Protein AF-A0A349JL94-F1 (afdb_monomer)

Mean predicted aligned error: 8.84 Å

Sequence (101 aa):
MADSELEVILKMAQKINPQIESGLKFEIDLEQLRQLPARTLGCEVARFLDEQGFEPIESGDWIHRNHDVCHVLTGISPSVEDEFVLQAFTPAQVFRPDCAI

Solvent-accessible surface area (backbone atoms only — not comparable to full-atom values): 6140 Å² total; per-residue (Å²): 120,71,65,62,58,52,51,52,52,51,55,55,48,26,74,71,35,78,77,64,54,89,81,67,80,79,84,82,61,54,73,66,23,57,72,42,61,85,87,35,70,53,20,46,40,36,49,50,30,64,75,71,72,55,77,83,52,79,56,83,54,69,65,58,44,42,46,68,54,47,30,63,74,71,68,46,53,92,45,80,74,36,39,55,52,52,34,53,50,52,37,75,78,44,82,49,77,89,42,74,117

Foldseek 3Di:
DVVVVVVVVQVVVCVVFVQFPVPDFDDDDLVVLCPDDPPDLSVQLSVLCVVVVHDQDRDDGPCNRCLSSLCSVVVQHPDPVSVLVSLVVVCVVGPDPVSVD

Nearest PDB structures (foldseek):
  6e12-assembly1_B  TM=7.997E-01  e=8.690E-04  Nostoc sp. PCC 7120 = FACHB-418
  6e12-assembly1_A  TM=8.103E-01  e=5.239E-03  Nostoc sp. PCC 7120 = FACHB-418
  3msq-assembly1_A  TM=6.816E-01  e=2.465E-02  Nostoc punctiforme PCC 73102

Structure (mmCIF, N/CA/C/O backbone):
data_AF-A0A349JL94-F1
#
_entry.id   AF-A0A349JL94-F1
#
loop_
_atom_site.group_PDB
_atom_site.id
_atom_site.type_symbol
_atom_site.label_atom_id
_atom_site.label_alt_id
_atom_site.label_comp_id
_atom_site.label_asym_id
_atom_site.label_entity_id
_atom_site.label_seq_id
_atom_site.pdbx_PDB_ins_code
_atom_site.Cartn_x
_atom_site.Cartn_y
_atom_site.Cartn_z
_atom_site.occupancy
_atom_site.B_iso_or_equiv
_atom_site.auth_seq_id
_atom_site.auth_comp_id
_atom_site.auth_asym_id
_atom_site.auth_atom_id
_atom_site.pdbx_PDB_model_num
ATOM 1 N N . MET A 1 1 ? 7.450 24.745 -24.913 1.00 47.47 1 MET A N 1
ATOM 2 C CA . MET A 1 1 ? 8.539 23.886 -25.435 1.00 47.47 1 MET A CA 1
ATOM 3 C C . MET A 1 1 ? 8.769 22.656 -24.562 1.00 47.47 1 MET A C 1
ATOM 5 O O . MET A 1 1 ? 8.917 21.597 -25.142 1.00 47.47 1 MET A O 1
ATOM 9 N N . ALA A 1 2 ? 8.729 22.752 -23.225 1.00 57.09 2 ALA A N 1
ATOM 10 C CA . ALA A 1 2 ? 8.859 21.587 -22.334 1.00 57.09 2 ALA A CA 1
ATOM 11 C C . ALA A 1 2 ? 7.723 20.543 -22.473 1.00 57.09 2 ALA A C 1
ATOM 13 O O . ALA A 1 2 ? 7.977 19.346 -22.387 1.00 57.09 2 ALA A O 1
ATOM 14 N N . ASP A 1 3 ? 6.491 20.982 -22.757 1.00 64.69 3 ASP A N 1
ATOM 15 C CA . ASP A 1 3 ? 5.328 20.079 -22.796 1.00 64.69 3 ASP A CA 1
ATOM 16 C C . ASP A 1 3 ? 5.373 19.041 -23.927 1.00 64.69 3 ASP A C 1
ATOM 18 O O . ASP A 1 3 ? 4.922 17.914 -23.735 1.00 64.69 3 ASP A O 1
ATOM 22 N N . SER A 1 4 ? 5.943 19.371 -25.095 1.00 74.25 4 SER A N 1
ATOM 23 C CA . SER A 1 4 ? 5.931 18.437 -26.232 1.00 74.25 4 SER A CA 1
ATOM 24 C C . SER A 1 4 ? 6.973 17.326 -26.108 1.00 74.25 4 SER A C 1
ATOM 26 O O . SER A 1 4 ? 6.735 16.219 -26.580 1.00 74.25 4 SER A O 1
ATOM 28 N N . GLU A 1 5 ? 8.128 17.595 -25.491 1.00 79.88 5 GLU A N 1
ATOM 29 C CA . GLU A 1 5 ? 9.128 16.552 -25.209 1.00 79.88 5 GLU A CA 1
ATOM 30 C C . GLU A 1 5 ? 8.619 15.582 -24.141 1.00 79.88 5 GLU A C 1
ATOM 32 O O . GLU A 1 5 ? 8.730 14.367 -24.314 1.00 79.88 5 GLU A O 1
ATOM 37 N N . LEU A 1 6 ? 7.983 16.105 -23.087 1.00 73.94 6 LEU A N 1
ATOM 38 C CA . LEU A 1 6 ? 7.355 15.287 -22.052 1.00 73.94 6 LEU A CA 1
ATOM 39 C C . LEU A 1 6 ? 6.251 14.390 -22.632 1.00 73.94 6 LEU A C 1
ATOM 41 O O . LEU A 1 6 ? 6.201 13.201 -22.324 1.00 73.94 6 LEU A O 1
ATOM 45 N N . GLU A 1 7 ? 5.406 14.923 -23.519 1.00 77.50 7 GLU A N 1
ATOM 46 C CA . GLU A 1 7 ? 4.345 14.148 -24.172 1.00 77.50 7 GLU A CA 1
ATOM 47 C C . GLU A 1 7 ? 4.903 12.991 -25.024 1.00 77.50 7 GLU A C 1
ATOM 49 O O . GLU A 1 7 ? 4.359 11.883 -25.010 1.00 77.50 7 GLU A O 1
ATOM 54 N N . VAL A 1 8 ? 6.009 13.212 -25.743 1.00 80.06 8 VAL A N 1
ATOM 55 C CA . VAL A 1 8 ? 6.665 12.166 -26.546 1.00 80.06 8 VAL A CA 1
ATOM 56 C C . VAL A 1 8 ? 7.260 11.077 -25.653 1.00 80.06 8 VAL A C 1
ATOM 58 O O . VAL A 1 8 ? 7.066 9.892 -25.935 1.00 80.06 8 VAL A O 1
ATOM 61 N N . ILE A 1 9 ? 7.933 11.457 -24.563 1.00 75.88 9 ILE A N 1
ATOM 62 C CA . ILE A 1 9 ? 8.512 10.508 -23.601 1.00 75.88 9 ILE A CA 1
ATOM 63 C C . ILE A 1 9 ? 7.410 9.657 -22.962 1.00 75.88 9 ILE A C 1
ATOM 65 O O . ILE A 1 9 ? 7.527 8.432 -22.929 1.00 75.88 9 ILE A O 1
ATOM 69 N N . LEU A 1 10 ? 6.310 10.279 -22.529 1.00 67.19 10 LEU A N 1
ATOM 70 C CA . LEU A 1 10 ? 5.172 9.569 -21.944 1.00 67.19 10 LEU A CA 1
ATOM 71 C C . LEU A 1 10 ? 4.524 8.600 -22.941 1.00 67.19 10 LEU A C 1
ATOM 73 O O . LEU A 1 10 ? 4.246 7.462 -22.574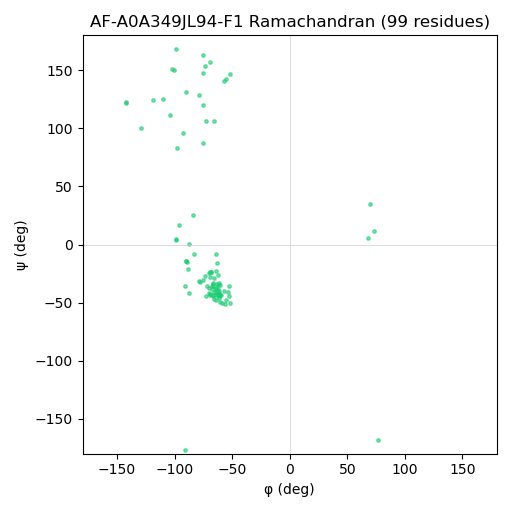 1.00 67.19 10 LEU A O 1
ATOM 77 N N . LYS A 1 11 ? 4.361 8.983 -24.216 1.00 71.00 11 LYS A N 1
ATOM 78 C CA . LYS A 1 11 ? 3.843 8.079 -25.261 1.00 71.00 11 LYS A CA 1
ATOM 79 C C . LYS A 1 11 ? 4.767 6.891 -25.534 1.00 71.00 11 LYS A C 1
ATOM 81 O O . LYS A 1 11 ? 4.285 5.783 -25.769 1.00 71.00 11 LYS A O 1
ATOM 86 N N . MET A 1 12 ? 6.086 7.094 -25.515 1.00 72.50 12 MET A N 1
ATOM 87 C CA . MET A 1 12 ? 7.046 5.992 -25.640 1.00 72.50 12 MET A CA 1
ATOM 88 C C . MET A 1 12 ? 6.985 5.062 -24.425 1.00 72.50 12 MET A C 1
ATOM 90 O O . MET A 1 12 ? 6.935 3.845 -24.599 1.00 72.50 12 MET A O 1
ATOM 94 N N . ALA A 1 13 ? 6.913 5.624 -23.217 1.00 64.56 13 ALA A N 1
ATOM 95 C CA . ALA A 1 13 ? 6.772 4.864 -21.981 1.00 64.56 13 ALA A CA 1
ATOM 96 C C . ALA A 1 13 ? 5.462 4.059 -21.955 1.00 64.56 13 ALA A C 1
ATOM 98 O O . ALA A 1 13 ? 5.496 2.870 -21.661 1.00 64.56 13 ALA A O 1
ATOM 99 N N . GLN A 1 14 ? 4.336 4.648 -22.369 1.00 66.19 14 GLN A N 1
ATOM 100 C CA . GLN A 1 14 ? 3.039 3.971 -22.505 1.00 66.19 14 GLN A CA 1
ATOM 101 C C . GLN A 1 14 ? 3.061 2.820 -23.512 1.00 66.19 14 GLN A C 1
ATOM 103 O O . GLN A 1 14 ? 2.382 1.814 -23.337 1.00 66.19 14 GLN A O 1
ATOM 108 N N . LYS A 1 15 ? 3.854 2.931 -24.580 1.00 66.94 15 LYS A N 1
ATOM 109 C CA . LYS A 1 15 ? 4.004 1.838 -25.547 1.00 66.94 15 LYS A CA 1
ATOM 110 C C . LYS A 1 15 ? 4.754 0.636 -24.961 1.00 66.94 15 LYS A C 1
ATOM 112 O O . LYS A 1 15 ? 4.542 -0.483 -25.420 1.00 66.94 15 LYS A O 1
ATOM 117 N N . ILE A 1 16 ? 5.626 0.873 -23.980 1.00 63.03 16 ILE A N 1
ATOM 118 C CA . ILE A 1 16 ? 6.409 -0.154 -23.279 1.00 63.03 16 ILE A CA 1
ATOM 119 C C . ILE A 1 16 ? 5.617 -0.714 -22.090 1.00 63.03 16 ILE A C 1
ATOM 121 O O . ILE A 1 16 ? 5.589 -1.925 -21.899 1.00 63.03 16 ILE A O 1
ATOM 125 N N . ASN A 1 17 ? 4.934 0.151 -21.336 1.00 60.56 17 ASN A N 1
ATOM 126 C CA . ASN A 1 17 ? 3.995 -0.223 -20.291 1.00 60.56 17 ASN A CA 1
ATOM 127 C C . ASN A 1 17 ? 2.655 0.520 -20.487 1.00 60.56 17 ASN A C 1
ATOM 129 O O . ASN A 1 17 ? 2.537 1.679 -20.073 1.00 60.56 17 ASN A O 1
ATOM 133 N N . PRO A 1 18 ? 1.628 -0.135 -21.062 1.00 62.56 18 PRO A N 1
ATOM 134 C CA . PRO A 1 18 ? 0.331 0.490 -21.336 1.00 62.56 18 PRO A CA 1
ATOM 135 C C . PRO A 1 18 ? -0.428 0.928 -20.078 1.00 62.56 18 PRO A C 1
ATOM 137 O O . PRO A 1 18 ? -1.434 1.616 -20.196 1.00 62.56 18 PRO A O 1
ATOM 140 N N . GLN A 1 19 ? 0.054 0.569 -18.886 1.00 61.28 19 GLN A N 1
ATOM 141 C CA . GLN A 1 19 ? -0.539 0.936 -17.599 1.00 61.28 19 GLN A CA 1
ATOM 142 C C . GLN A 1 19 ? -0.033 2.282 -17.052 1.00 61.28 19 GLN A C 1
ATOM 144 O O . GLN A 1 19 ? -0.439 2.701 -15.969 1.00 61.28 19 GLN A O 1
ATOM 149 N N . ILE A 1 20 ? 0.861 2.975 -17.769 1.00 62.31 20 ILE A N 1
ATOM 150 C CA . ILE A 1 20 ? 1.307 4.323 -17.390 1.00 62.31 20 ILE A CA 1
ATOM 151 C C . ILE A 1 20 ? 0.198 5.330 -17.723 1.00 62.31 20 ILE A C 1
ATOM 153 O O . ILE A 1 20 ? 0.163 5.946 -18.790 1.00 62.31 20 ILE A O 1
ATOM 157 N N . GLU A 1 21 ? -0.713 5.524 -16.776 1.00 64.88 21 GLU A N 1
ATOM 158 C CA . GLU A 1 21 ? -1.727 6.577 -16.814 1.00 64.88 21 GLU A CA 1
ATOM 159 C C . GLU A 1 21 ? -1.272 7.781 -15.982 1.00 64.88 21 GLU A C 1
ATOM 161 O O . GLU A 1 21 ? -1.647 7.954 -14.825 1.00 64.88 21 GLU A O 1
ATOM 166 N N . SER A 1 22 ? -0.448 8.649 -16.578 1.00 59.28 22 SER A N 1
ATOM 167 C CA . SER A 1 22 ? 0.136 9.814 -15.888 1.00 59.28 22 SER A CA 1
ATOM 168 C C . SER A 1 22 ? -0.892 10.846 -15.400 1.00 59.28 22 SER A C 1
ATOM 170 O O . SER A 1 22 ? -0.552 11.716 -14.603 1.00 59.28 22 SER A O 1
ATOM 172 N N . GLY A 1 23 ? -2.129 10.784 -15.903 1.00 63.53 23 GLY A N 1
ATOM 173 C CA . GLY A 1 23 ? -3.226 11.672 -15.515 1.00 63.53 23 GLY A CA 1
ATOM 174 C C . GLY A 1 23 ? -4.066 11.167 -14.341 1.00 63.53 23 GLY A C 1
ATOM 175 O O . GLY A 1 23 ? -4.821 11.955 -13.771 1.00 63.53 23 GLY A O 1
ATOM 176 N N . LEU A 1 24 ? -3.948 9.888 -13.963 1.00 65.81 24 LEU A N 1
ATOM 177 C CA . LEU A 1 24 ? -4.666 9.361 -12.808 1.00 65.81 24 LEU A CA 1
ATOM 178 C C . LEU A 1 24 ? -3.993 9.851 -11.530 1.00 65.81 24 LEU A C 1
ATOM 180 O O . LEU A 1 24 ? -2.814 9.592 -11.275 1.00 65.81 24 LEU A O 1
ATOM 184 N N . LYS A 1 25 ? -4.760 10.570 -10.716 1.00 66.44 25 LYS A N 1
ATOM 185 C CA . LYS A 1 25 ? -4.394 10.874 -9.338 1.00 66.44 25 LYS A CA 1
ATOM 186 C C . LYS A 1 25 ? -4.931 9.770 -8.445 1.00 66.44 25 LYS A C 1
ATOM 188 O O . LYS A 1 25 ? -6.094 9.393 -8.559 1.00 66.44 25 LYS A O 1
ATOM 193 N N . PHE A 1 26 ? -4.067 9.255 -7.586 1.00 70.12 26 PHE A N 1
ATOM 194 C CA . PHE A 1 26 ? -4.470 8.380 -6.501 1.00 70.12 26 PHE A CA 1
ATOM 195 C C . PHE A 1 26 ? -4.422 9.221 -5.233 1.00 70.12 26 PHE A C 1
ATOM 197 O O . PHE A 1 26 ? -3.351 9.678 -4.848 1.00 70.12 26 PHE A O 1
ATOM 204 N N . GLU A 1 27 ? -5.589 9.493 -4.664 1.00 75.12 27 GLU A N 1
ATOM 205 C CA . GLU A 1 27 ? -5.740 10.251 -3.425 1.00 75.12 27 GLU A CA 1
ATOM 206 C C . GLU A 1 27 ? -6.414 9.322 -2.414 1.00 75.12 27 GLU A C 1
ATOM 208 O O . GLU A 1 27 ? -7.473 8.755 -2.697 1.00 75.12 27 GLU A O 1
ATOM 213 N N . ILE A 1 28 ? -5.781 9.137 -1.255 1.00 80.81 28 ILE A N 1
ATOM 214 C CA . ILE A 1 28 ? -6.330 8.369 -0.139 1.00 80.81 28 ILE A CA 1
ATOM 215 C C . ILE A 1 28 ? -6.667 9.341 0.991 1.00 80.81 28 ILE A C 1
ATOM 217 O O . ILE A 1 28 ? -5.798 10.057 1.477 1.00 80.81 28 ILE A O 1
ATOM 221 N N . ASP A 1 29 ? -7.915 9.310 1.458 1.00 89.75 29 ASP A N 1
ATOM 222 C CA . ASP A 1 29 ? -8.305 9.926 2.727 1.00 89.75 29 ASP A CA 1
ATOM 223 C C . ASP A 1 29 ? -8.224 8.876 3.842 1.00 89.75 29 ASP A C 1
ATOM 225 O O . ASP A 1 29 ? -9.144 8.072 4.032 1.00 89.75 29 ASP A O 1
ATOM 229 N N . LEU A 1 30 ? -7.100 8.861 4.564 1.00 90.50 30 LEU A N 1
ATOM 230 C CA . LEU A 1 30 ? -6.864 7.885 5.629 1.00 90.50 30 LEU A CA 1
ATOM 231 C C . LEU A 1 30 ? -7.882 7.995 6.764 1.00 90.50 30 LEU A C 1
ATOM 233 O O . LEU A 1 30 ? -8.284 6.967 7.307 1.00 90.50 30 LEU A O 1
ATOM 237 N N . GLU A 1 31 ? -8.351 9.200 7.094 1.00 93.94 31 GLU A N 1
ATOM 238 C CA . GLU A 1 31 ? -9.343 9.370 8.156 1.00 93.94 31 GLU A CA 1
ATOM 239 C C . GLU A 1 31 ? -10.657 8.690 7.788 1.00 93.94 31 GLU A C 1
ATOM 241 O O . GLU A 1 31 ? -11.221 7.964 8.605 1.00 93.94 31 GLU A O 1
ATOM 246 N N . GLN A 1 32 ? -11.116 8.845 6.544 1.00 95.00 32 GLN A N 1
ATOM 247 C CA . GLN A 1 32 ? -12.302 8.130 6.072 1.00 95.00 32 GLN A CA 1
ATOM 248 C C . GLN A 1 32 ? -12.091 6.614 6.058 1.00 95.00 32 GLN A C 1
ATOM 250 O O . GLN A 1 32 ? -12.991 5.869 6.455 1.00 95.00 32 GLN A O 1
ATOM 255 N N . LEU A 1 33 ? -10.910 6.143 5.644 1.00 94.69 33 LEU A N 1
ATOM 256 C CA . LEU A 1 33 ? -10.609 4.713 5.605 1.00 94.69 33 LEU A CA 1
ATOM 257 C C . LEU A 1 33 ? -10.614 4.067 6.999 1.00 94.69 33 LEU A C 1
ATOM 259 O O . LEU A 1 33 ? -11.132 2.958 7.140 1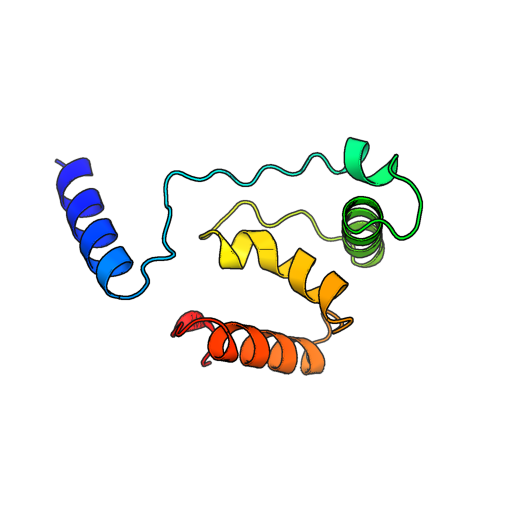.00 94.69 33 LEU A O 1
ATOM 263 N N . ARG A 1 34 ? -10.125 4.763 8.034 1.00 95.75 34 ARG A N 1
ATOM 264 C CA . ARG A 1 34 ? -10.151 4.282 9.431 1.00 95.75 34 ARG A CA 1
ATOM 265 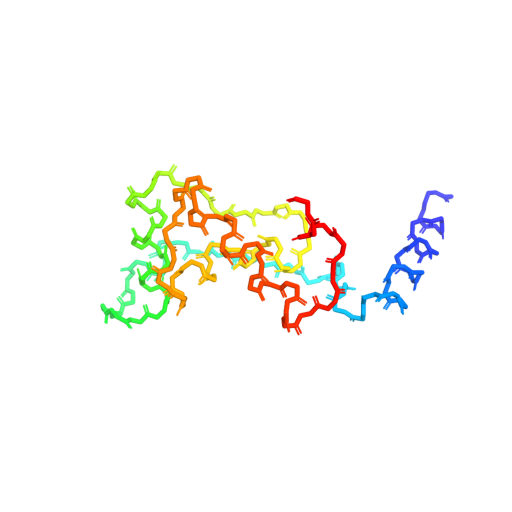C C . ARG A 1 34 ? -11.563 4.079 9.979 1.00 95.75 34 ARG A C 1
ATOM 267 O O . ARG A 1 34 ? -11.751 3.274 10.885 1.00 95.75 34 ARG A O 1
ATOM 274 N N . GLN A 1 35 ? -12.555 4.798 9.449 1.00 97.25 35 GLN A N 1
ATOM 275 C CA . GLN A 1 35 ? -13.954 4.676 9.883 1.00 97.25 35 GLN A CA 1
ATOM 276 C C . GLN A 1 35 ? -14.698 3.511 9.218 1.00 97.25 35 GLN A C 1
ATOM 278 O O . GLN A 1 35 ? -15.843 3.223 9.577 1.00 97.25 35 GLN A O 1
ATOM 283 N N . LEU A 1 36 ? -14.092 2.848 8.229 1.00 97.31 36 LEU A N 1
ATOM 284 C CA . LEU A 1 36 ? -14.713 1.704 7.574 1.00 97.31 36 LEU A CA 1
ATOM 285 C C . LEU A 1 36 ? -14.789 0.497 8.524 1.00 97.31 36 LEU A C 1
ATOM 287 O O . LEU A 1 36 ? -14.008 0.388 9.469 1.00 97.31 36 LEU A O 1
ATOM 291 N N . PRO A 1 37 ? -15.709 -0.458 8.282 1.00 97.88 37 PRO A N 1
ATOM 292 C CA . PRO A 1 37 ? -15.764 -1.679 9.072 1.00 97.88 37 PRO A CA 1
ATOM 293 C C . PRO A 1 37 ? -14.423 -2.420 9.072 1.00 97.88 37 PRO A C 1
ATOM 295 O O . PRO A 1 37 ? -13.748 -2.508 8.040 1.00 97.88 37 PRO A O 1
ATOM 298 N N . ALA A 1 38 ? -14.077 -3.009 10.219 1.00 94.62 38 ALA A N 1
ATOM 299 C CA . ALA A 1 38 ? -12.890 -3.846 10.352 1.00 94.62 38 ALA A CA 1
ATOM 300 C C . ALA A 1 38 ? -12.859 -4.934 9.267 1.00 94.62 38 ALA A C 1
ATOM 302 O O . ALA A 1 38 ? -13.907 -5.466 8.883 1.00 94.62 38 ALA A O 1
ATOM 303 N N . ARG A 1 39 ? -11.657 -5.298 8.802 1.00 93.12 39 ARG A N 1
ATOM 304 C CA . ARG A 1 39 ? -11.424 -6.285 7.733 1.00 93.12 39 ARG A CA 1
ATOM 305 C C . ARG A 1 39 ? -11.884 -5.874 6.333 1.00 93.12 39 ARG A C 1
ATOM 307 O O . ARG A 1 39 ? -11.813 -6.688 5.414 1.00 93.12 39 ARG A O 1
ATOM 314 N N . THR A 1 40 ? -12.342 -4.640 6.136 1.00 96.62 40 THR A N 1
ATOM 315 C CA . THR A 1 40 ? -12.412 -4.063 4.787 1.00 96.62 40 THR A CA 1
ATOM 316 C C . THR A 1 40 ? -11.015 -3.665 4.330 1.00 96.62 40 THR A C 1
ATOM 318 O O . THR A 1 40 ? -10.209 -3.229 5.146 1.00 96.62 40 THR A O 1
ATOM 321 N N . LEU A 1 41 ? -10.733 -3.760 3.028 1.00 94.69 41 LEU A N 1
ATOM 322 C CA . LEU A 1 41 ? -9.420 -3.389 2.491 1.00 94.69 41 LEU A CA 1
ATOM 323 C C . LEU A 1 41 ? -9.002 -1.975 2.918 1.00 94.69 41 LEU A C 1
ATOM 325 O O . LEU A 1 41 ? -7.878 -1.783 3.355 1.00 94.69 41 LEU A O 1
ATOM 329 N N . GLY A 1 42 ? -9.920 -1.008 2.850 1.00 94.19 42 GLY A N 1
ATOM 330 C CA . GLY A 1 42 ? -9.639 0.370 3.246 1.00 94.19 42 GLY A CA 1
ATOM 331 C C . GLY A 1 42 ? -9.221 0.502 4.714 1.00 94.19 42 GLY A C 1
ATOM 332 O O . GLY A 1 42 ? -8.181 1.090 4.997 1.00 94.19 42 GLY A O 1
ATOM 333 N N . CYS A 1 43 ? -9.980 -0.100 5.637 1.00 96.19 43 CYS A N 1
ATOM 334 C CA . CYS A 1 43 ? -9.636 -0.087 7.061 1.00 96.19 43 CYS A CA 1
ATOM 335 C C . CYS A 1 43 ? -8.301 -0.796 7.333 1.00 96.19 43 CYS A C 1
ATOM 337 O O . CYS A 1 43 ? -7.532 -0.348 8.178 1.00 96.19 43 CYS A O 1
ATOM 339 N N . GLU A 1 44 ? -8.019 -1.893 6.628 1.00 97.25 44 GLU A N 1
ATOM 340 C CA . GLU A 1 44 ? -6.778 -2.653 6.792 1.00 97.25 44 GLU A CA 1
ATOM 341 C C . GLU A 1 44 ? -5.557 -1.911 6.233 1.00 97.25 44 GLU A C 1
ATOM 343 O O . GLU A 1 44 ? -4.499 -1.954 6.849 1.00 97.25 44 GLU A O 1
ATOM 348 N N . VAL A 1 45 ? -5.703 -1.168 5.131 1.00 95.06 45 VAL A N 1
ATOM 349 C CA . VAL A 1 45 ? -4.6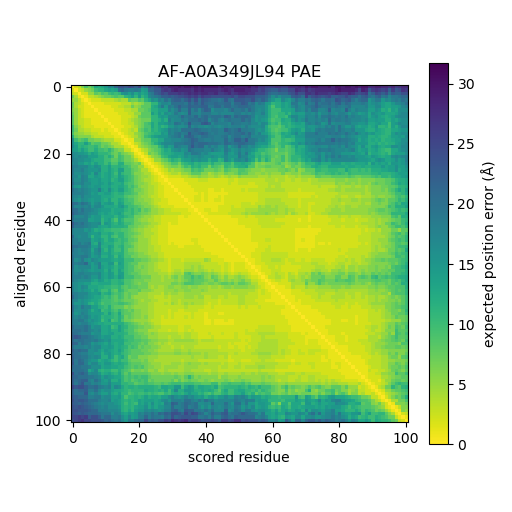52 -0.276 4.605 1.00 95.06 45 VAL A CA 1
ATOM 350 C C . VAL A 1 45 ? -4.346 0.849 5.581 1.00 95.06 45 VAL A C 1
ATOM 352 O O . VAL A 1 45 ? -3.181 1.072 5.895 1.00 95.06 45 VAL A O 1
ATOM 355 N N . ALA A 1 46 ? -5.369 1.521 6.111 1.00 95.81 46 ALA A N 1
ATOM 356 C CA . ALA A 1 46 ? -5.147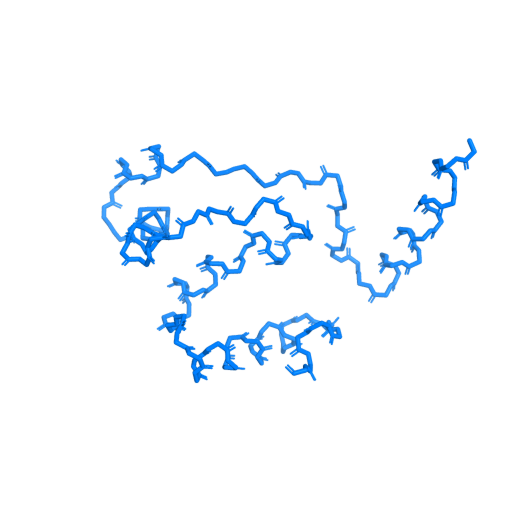 2.569 7.102 1.00 95.81 46 ALA A CA 1
ATOM 357 C C . ALA A 1 46 ? -4.465 2.017 8.364 1.00 95.81 46 ALA A C 1
ATOM 359 O O . ALA A 1 46 ? -3.485 2.583 8.837 1.00 95.81 46 ALA A O 1
ATOM 360 N N . ARG A 1 47 ? -4.928 0.860 8.854 1.00 95.88 47 ARG A N 1
ATOM 361 C CA . ARG A 1 47 ? -4.332 0.172 10.003 1.00 95.88 47 ARG A CA 1
ATOM 362 C C . ARG A 1 47 ? -2.879 -0.231 9.755 1.00 95.88 47 ARG A C 1
ATOM 364 O O . ARG A 1 47 ? -2.048 -0.034 10.631 1.00 95.88 47 ARG A O 1
ATOM 371 N N . PHE A 1 48 ? -2.574 -0.771 8.578 1.00 95.56 48 PHE A N 1
ATOM 372 C CA . PHE A 1 48 ? -1.214 -1.129 8.184 1.00 95.56 48 PHE A CA 1
ATOM 373 C C . PHE A 1 48 ? -0.288 0.090 8.205 1.00 95.56 48 PHE A C 1
ATOM 375 O O . PHE A 1 48 ? 0.753 0.048 8.853 1.00 95.56 48 PHE A O 1
ATOM 382 N N . LEU A 1 49 ? -0.685 1.191 7.563 1.00 94.62 49 LEU A N 1
ATOM 383 C CA . LEU A 1 49 ? 0.112 2.421 7.530 1.00 94.62 49 LEU A CA 1
ATOM 384 C C . LEU A 1 49 ? 0.335 2.995 8.939 1.00 94.62 49 LEU A C 1
ATOM 386 O O . LEU A 1 49 ? 1.463 3.353 9.275 1.00 94.62 49 LEU A O 1
ATOM 390 N N . ASP A 1 50 ? -0.699 2.990 9.787 1.00 95.12 50 ASP A N 1
ATOM 391 C CA . ASP A 1 50 ? -0.602 3.421 11.187 1.00 95.12 50 ASP A CA 1
ATOM 392 C C . ASP A 1 50 ? 0.374 2.541 11.996 1.00 95.12 50 ASP A C 1
ATOM 394 O O . ASP A 1 50 ? 1.186 3.055 12.766 1.00 95.12 50 ASP A O 1
ATOM 398 N N . GLU A 1 51 ? 0.318 1.214 11.821 1.00 95.69 51 GLU A N 1
ATOM 399 C CA . GLU A 1 51 ? 1.187 0.251 12.515 1.00 95.69 51 GLU A CA 1
ATOM 400 C C . GLU A 1 51 ? 2.662 0.386 12.095 1.00 95.69 51 GLU A C 1
ATOM 402 O O . GLU A 1 51 ? 3.553 0.182 12.922 1.00 95.69 51 GLU A O 1
ATOM 407 N N . GLN A 1 52 ? 2.926 0.738 10.833 1.00 93.44 52 GLN A N 1
ATOM 408 C CA . GLN A 1 52 ? 4.282 0.915 10.301 1.00 93.44 52 GLN A CA 1
ATOM 409 C C . GLN A 1 52 ? 4.819 2.350 10.445 1.00 93.44 52 GLN A C 1
ATOM 411 O O . GLN A 1 52 ? 6.021 2.576 10.307 1.00 93.44 52 GLN A O 1
ATOM 416 N N . GLY A 1 53 ? 3.953 3.323 10.747 1.00 93.62 53 GLY A N 1
ATOM 417 C CA . GLY A 1 53 ? 4.312 4.742 10.792 1.00 93.62 53 GLY A CA 1
ATOM 418 C C . GLY A 1 53 ? 4.598 5.326 9.406 1.00 93.62 53 GLY A C 1
ATOM 419 O O . GLY A 1 53 ? 5.495 6.159 9.265 1.00 93.62 53 GLY A O 1
ATOM 420 N N . PHE A 1 54 ? 3.880 4.853 8.386 1.00 91.38 54 PHE A N 1
ATOM 421 C CA . PHE A 1 54 ? 4.037 5.273 6.996 1.00 91.38 54 PHE A CA 1
ATOM 422 C C . PHE A 1 54 ? 2.965 6.282 6.587 1.00 91.38 54 PHE A C 1
ATOM 424 O O . PHE A 1 54 ? 1.832 6.240 7.061 1.00 91.38 54 PHE A O 1
ATOM 431 N N . GLU A 1 55 ? 3.327 7.153 5.649 1.00 89.75 55 GLU A N 1
ATOM 432 C CA . GLU A 1 55 ? 2.385 8.005 4.923 1.00 89.75 55 GLU A CA 1
ATOM 433 C C . GLU A 1 55 ? 2.148 7.420 3.523 1.00 89.75 55 GLU A C 1
ATOM 435 O O . GLU A 1 55 ? 3.061 6.793 2.974 1.00 89.75 55 GLU A O 1
ATOM 440 N N . PRO A 1 56 ? 0.971 7.631 2.908 1.00 86.69 56 PRO A N 1
ATOM 441 C CA . PRO A 1 56 ? 0.693 7.132 1.568 1.00 86.69 56 PRO A CA 1
ATOM 442 C C . PRO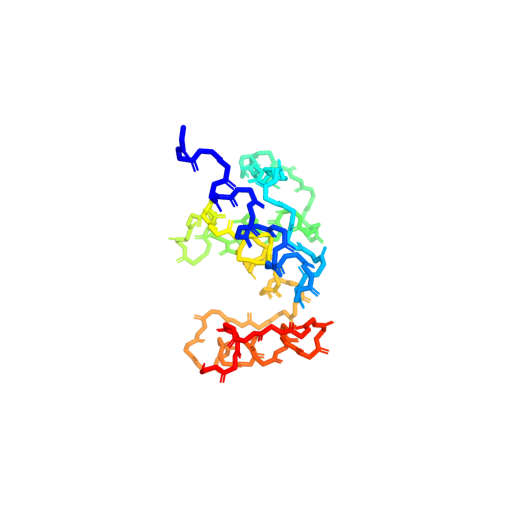 A 1 56 ? 1.709 7.638 0.539 1.00 86.69 56 PRO A C 1
ATOM 444 O O . PRO A 1 56 ? 2.090 8.811 0.524 1.00 86.69 56 PRO A O 1
ATOM 447 N N . ILE A 1 57 ? 2.102 6.769 -0.391 1.00 82.31 57 ILE A N 1
ATOM 448 C CA . ILE A 1 57 ? 2.984 7.155 -1.492 1.00 82.31 57 ILE A CA 1
ATOM 449 C C . ILE A 1 57 ? 2.203 8.017 -2.495 1.00 82.31 57 ILE A C 1
ATOM 451 O O . ILE A 1 57 ? 1.399 7.524 -3.283 1.00 82.31 57 ILE A O 1
ATOM 455 N N . GLU A 1 58 ? 2.478 9.322 -2.512 1.00 76.75 58 GLU A N 1
ATOM 456 C CA . GLU A 1 58 ? 1.843 10.269 -3.448 1.00 76.75 58 GLU A CA 1
ATOM 457 C C . GLU A 1 58 ? 2.605 10.411 -4.783 1.00 76.75 58 GLU A C 1
ATOM 459 O O . GLU A 1 58 ? 2.091 10.927 -5.786 1.00 76.75 58 GLU A O 1
ATOM 464 N N . SER A 1 59 ? 3.851 9.937 -4.823 1.00 72.81 59 SER A N 1
ATOM 465 C CA . SER A 1 59 ? 4.756 10.080 -5.969 1.00 72.81 59 SER A CA 1
ATOM 466 C C . SER A 1 59 ? 4.813 8.824 -6.849 1.00 72.81 59 SER A C 1
ATOM 468 O O . SER A 1 59 ? 4.310 7.766 -6.488 1.00 72.81 59 SER A O 1
ATOM 470 N N . GLY A 1 60 ? 5.413 8.946 -8.034 1.00 72.75 60 GLY A N 1
ATOM 471 C CA . GLY A 1 60 ? 5.496 7.842 -8.990 1.00 72.75 60 GLY A CA 1
ATOM 472 C C . GLY A 1 60 ? 4.187 7.592 -9.743 1.00 72.75 60 GLY A C 1
ATOM 473 O O . GLY A 1 60 ? 3.278 8.425 -9.769 1.00 72.75 60 GLY A O 1
ATOM 474 N N . ASP A 1 61 ? 4.131 6.456 -10.429 1.00 74.00 61 ASP A N 1
ATOM 475 C CA . ASP A 1 61 ? 2.956 6.032 -11.190 1.00 74.00 61 ASP A CA 1
ATOM 476 C C . ASP A 1 61 ? 1.995 5.168 -10.361 1.00 74.00 61 ASP A C 1
ATOM 478 O O . ASP A 1 61 ? 2.189 4.942 -9.170 1.00 74.00 61 ASP A O 1
ATOM 482 N N . TRP A 1 62 ? 0.936 4.680 -11.007 1.00 74.94 62 TRP A N 1
ATOM 483 C CA . TRP A 1 62 ? -0.136 3.932 -10.358 1.00 74.94 62 TRP A CA 1
ATOM 484 C C . TRP A 1 62 ? 0.335 2.738 -9.514 1.00 74.94 62 TRP A C 1
ATOM 486 O O . TRP A 1 62 ? -0.250 2.476 -8.467 1.00 74.94 62 TRP A O 1
ATOM 496 N N . ILE A 1 63 ? 1.384 2.027 -9.932 1.00 76.81 63 ILE A N 1
ATOM 497 C CA . ILE A 1 63 ? 1.880 0.857 -9.194 1.00 76.81 63 ILE A CA 1
ATOM 498 C C . ILE A 1 63 ? 2.593 1.297 -7.918 1.00 76.81 63 ILE A C 1
ATOM 500 O O . ILE A 1 63 ? 2.309 0.754 -6.855 1.00 76.81 63 ILE A O 1
ATOM 504 N N . HIS A 1 64 ? 3.444 2.324 -8.004 1.00 79.12 64 HIS A N 1
ATOM 505 C CA . HIS A 1 64 ? 4.128 2.883 -6.834 1.00 79.12 64 HIS A CA 1
ATOM 506 C C . HIS A 1 64 ? 3.129 3.397 -5.799 1.00 79.12 64 HIS A C 1
ATOM 508 O O . HIS A 1 64 ? 3.258 3.117 -4.614 1.00 79.12 64 HIS A O 1
ATOM 514 N N . ARG A 1 65 ? 2.084 4.091 -6.254 1.00 81.94 65 ARG A N 1
ATOM 515 C CA . ARG A 1 65 ? 1.050 4.631 -5.365 1.00 81.94 65 ARG A CA 1
ATOM 516 C C . ARG A 1 65 ? 0.177 3.555 -4.708 1.00 81.94 65 ARG A C 1
ATOM 518 O O . ARG A 1 65 ? -0.390 3.801 -3.653 1.00 81.94 65 ARG A O 1
ATOM 525 N N . ASN A 1 66 ? 0.072 2.369 -5.311 1.00 84.38 66 ASN A N 1
ATOM 526 C CA . ASN A 1 66 ? -0.665 1.230 -4.748 1.00 84.38 66 ASN A CA 1
ATOM 527 C C . ASN A 1 66 ?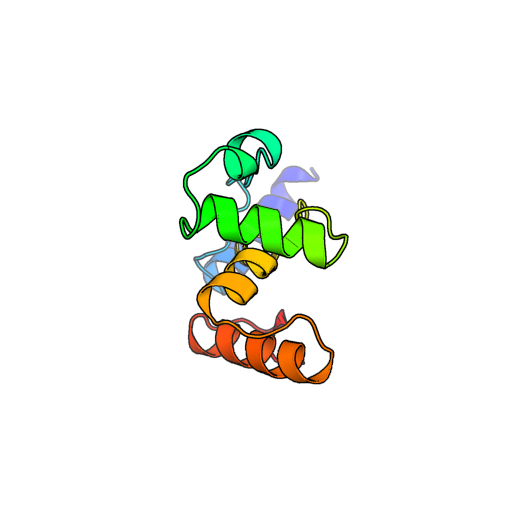 0.235 0.204 -4.040 1.00 84.38 66 ASN A C 1
ATOM 529 O O . ASN A 1 66 ? -0.269 -0.828 -3.601 1.00 84.38 66 ASN A O 1
ATOM 533 N N . HIS A 1 67 ? 1.537 0.463 -3.915 1.00 86.94 67 HIS A N 1
ATOM 534 C CA . HIS A 1 67 ? 2.503 -0.464 -3.325 1.00 86.94 67 HIS A CA 1
ATOM 535 C C . HIS A 1 67 ? 2.064 -0.972 -1.944 1.00 86.94 67 HIS A C 1
ATOM 537 O O . HIS A 1 67 ? 1.946 -2.177 -1.721 1.00 86.94 67 HIS A O 1
ATOM 543 N N . ASP A 1 68 ? 1.693 -0.052 -1.056 1.00 89.69 68 ASP A N 1
ATOM 544 C CA . ASP A 1 68 ? 1.310 -0.387 0.320 1.00 89.69 68 ASP A CA 1
ATOM 545 C C . ASP A 1 68 ? -0.028 -1.128 0.398 1.00 89.69 68 ASP A C 1
ATOM 547 O O . ASP A 1 68 ? -0.263 -1.940 1.293 1.00 89.69 68 ASP A O 1
ATOM 551 N N . VAL A 1 69 ? -0.891 -0.941 -0.602 1.00 90.81 69 VAL A N 1
ATOM 552 C CA . VAL A 1 69 ? -2.114 -1.738 -0.749 1.00 90.81 69 VAL A CA 1
ATOM 553 C C . VAL A 1 69 ? -1.766 -3.192 -1.084 1.00 90.81 69 VAL A C 1
ATOM 555 O O . VAL A 1 69 ? -2.429 -4.115 -0.601 1.00 90.81 69 VAL A O 1
ATOM 558 N N . CYS A 1 70 ? -0.714 -3.424 -1.873 1.00 90.00 70 CYS A N 1
ATOM 559 C CA . CYS A 1 70 ? -0.264 -4.769 -2.220 1.00 90.00 70 CYS A CA 1
ATOM 560 C C . CYS A 1 70 ? 0.290 -5.528 -1.006 1.00 90.00 70 CYS A C 1
ATOM 562 O O . CYS A 1 70 ? 0.016 -6.726 -0.899 1.00 90.00 70 CYS A O 1
ATOM 564 N N . HIS A 1 71 ? 0.968 -4.868 -0.060 1.00 93.06 71 HIS A N 1
ATOM 565 C CA . HIS A 1 71 ? 1.346 -5.494 1.217 1.00 93.06 71 HIS A CA 1
ATOM 566 C C . HIS A 1 71 ? 0.126 -6.057 1.949 1.00 93.06 71 HIS A C 1
ATOM 568 O O . HIS A 1 71 ? 0.104 -7.225 2.335 1.00 93.06 71 HIS A O 1
ATOM 574 N N . VAL A 1 72 ? -0.942 -5.264 2.058 1.00 93.62 72 VAL A N 1
ATOM 575 C CA . VAL A 1 72 ? -2.173 -5.678 2.747 1.00 93.62 72 VAL A CA 1
ATOM 576 C C . VAL A 1 72 ? -2.887 -6.821 2.027 1.00 93.62 72 VAL A C 1
ATOM 578 O O . VAL A 1 72 ? -3.372 -7.750 2.672 1.00 93.62 72 VAL A O 1
ATOM 581 N N . LEU A 1 73 ? -2.946 -6.788 0.694 1.00 92.25 73 LEU A N 1
ATOM 582 C CA . LEU A 1 73 ? -3.609 -7.831 -0.098 1.00 92.25 73 LEU A CA 1
ATOM 583 C C . LEU A 1 73 ? -2.859 -9.165 -0.091 1.00 92.25 73 LEU A C 1
ATOM 585 O O . LEU A 1 73 ? -3.486 -10.224 -0.101 1.00 92.25 73 LEU A O 1
ATOM 589 N N . THR A 1 74 ? -1.529 -9.115 -0.115 1.00 90.94 74 THR A N 1
ATOM 590 C CA . THR A 1 74 ? -0.678 -10.311 -0.170 1.00 90.94 74 THR A CA 1
ATOM 591 C C . THR A 1 74 ? -0.336 -10.852 1.216 1.00 90.94 74 THR A C 1
ATOM 593 O O . THR A 1 74 ? -0.014 -12.032 1.344 1.00 90.94 74 THR A O 1
ATOM 596 N N . GLY A 1 75 ? -0.432 -10.015 2.254 1.00 92.19 75 GLY A N 1
ATOM 597 C CA . GLY A 1 75 ? 0.013 -10.328 3.611 1.00 92.19 75 GLY A CA 1
ATOM 598 C C . GLY A 1 75 ? 1.536 -10.330 3.773 1.00 92.19 75 GLY A C 1
ATOM 599 O O . GLY A 1 75 ? 2.029 -10.810 4.791 1.00 92.19 75 GLY A O 1
ATOM 600 N N . ILE A 1 76 ? 2.273 -9.833 2.777 1.00 92.50 76 ILE A N 1
ATOM 601 C CA . ILE A 1 76 ? 3.732 -9.720 2.792 1.00 92.50 76 ILE A CA 1
ATOM 602 C C . ILE A 1 76 ? 4.105 -8.487 3.620 1.00 92.50 76 ILE A C 1
ATOM 604 O O . ILE A 1 76 ? 3.556 -7.408 3.399 1.00 92.50 76 ILE A O 1
ATOM 608 N N . SER A 1 77 ? 5.008 -8.631 4.591 1.00 92.12 77 SER A N 1
ATOM 609 C CA . SER A 1 77 ? 5.390 -7.515 5.464 1.00 92.12 77 SER A CA 1
ATOM 610 C C . SER A 1 77 ? 6.310 -6.512 4.746 1.00 92.12 77 SER A C 1
ATOM 612 O O . SER A 1 77 ? 6.918 -6.862 3.739 1.00 92.12 77 SER A O 1
ATOM 614 N N . PRO A 1 78 ? 6.480 -5.283 5.260 1.00 91.06 78 PRO A N 1
ATOM 615 C CA . PRO A 1 78 ? 7.457 -4.325 4.737 1.00 91.06 78 PRO A CA 1
ATOM 616 C C . PRO A 1 78 ? 8.860 -4.560 5.330 1.00 91.06 78 PRO A C 1
ATOM 618 O O . PRO A 1 78 ? 9.663 -3.638 5.484 1.00 91.06 78 PRO A O 1
ATOM 621 N N . SER A 1 79 ? 9.160 -5.790 5.765 1.00 92.69 79 SER A N 1
ATOM 622 C CA . SER A 1 79 ? 10.516 -6.142 6.185 1.00 92.69 79 SER A CA 1
ATOM 623 C C . SER A 1 79 ? 11.422 -6.263 4.963 1.00 92.69 79 SER A C 1
ATOM 625 O O . SER A 1 79 ? 10.964 -6.591 3.875 1.00 92.69 79 SER A O 1
ATOM 627 N N . VAL A 1 80 ? 12.727 -6.051 5.140 1.00 89.75 80 VAL A N 1
ATOM 628 C CA . VAL A 1 80 ? 13.689 -6.074 4.022 1.00 89.75 80 VAL A CA 1
ATOM 629 C C . VAL A 1 80 ? 13.600 -7.365 3.204 1.00 89.75 80 VAL A C 1
ATOM 631 O O . VAL A 1 80 ? 13.686 -7.320 1.984 1.00 89.75 80 VAL A O 1
ATOM 634 N N . GLU A 1 81 ? 13.436 -8.512 3.862 1.00 90.88 81 GLU A N 1
ATOM 635 C CA . GLU A 1 81 ? 13.362 -9.817 3.196 1.00 90.88 81 GLU A CA 1
ATOM 636 C C . GLU A 1 81 ? 12.055 -9.985 2.410 1.00 90.88 81 GLU A C 1
ATOM 638 O O . GLU A 1 81 ? 12.067 -10.469 1.279 1.00 90.88 81 GLU A O 1
ATOM 643 N N . ASP A 1 82 ? 10.941 -9.545 2.989 1.00 90.25 82 ASP A N 1
ATOM 644 C CA . ASP A 1 82 ? 9.611 -9.660 2.395 1.00 90.25 82 ASP A CA 1
ATOM 645 C C . ASP A 1 82 ? 9.381 -8.646 1.263 1.00 90.25 82 ASP A C 1
ATOM 647 O O . ASP A 1 82 ? 8.700 -8.958 0.285 1.00 90.25 82 ASP A O 1
ATOM 651 N N . GLU A 1 83 ? 10.013 -7.475 1.324 1.00 89.44 83 GLU A N 1
ATOM 652 C CA . GLU A 1 83 ? 10.003 -6.489 0.240 1.00 89.44 83 GLU A CA 1
ATOM 653 C C . GLU A 1 83 ? 10.535 -7.076 -1.067 1.00 89.44 83 GLU A C 1
ATOM 655 O O . GLU A 1 83 ? 9.931 -6.888 -2.120 1.00 89.44 83 GLU A O 1
ATOM 660 N N . PHE A 1 84 ? 11.593 -7.894 -1.015 1.00 87.81 84 PHE A N 1
ATOM 661 C CA . PHE A 1 84 ? 12.072 -8.605 -2.206 1.00 87.81 84 PHE A CA 1
ATOM 662 C C . PHE A 1 84 ? 11.007 -9.543 -2.787 1.00 87.81 84 PHE A C 1
ATOM 664 O O . PHE A 1 84 ? 10.908 -9.703 -4.005 1.00 87.81 84 PHE A O 1
ATOM 671 N N . VAL A 1 85 ? 10.187 -10.163 -1.935 1.00 87.44 85 VAL A N 1
ATOM 672 C CA . VAL A 1 85 ? 9.090 -11.030 -2.380 1.00 87.44 85 VAL A CA 1
ATOM 673 C C . VAL A 1 85 ? 7.994 -10.200 -3.047 1.00 87.44 85 VAL A C 1
ATOM 675 O O . VAL A 1 85 ? 7.515 -10.583 -4.119 1.00 87.44 85 VAL A O 1
ATOM 678 N N . LEU A 1 86 ? 7.617 -9.051 -2.477 1.00 85.56 86 LEU A N 1
ATOM 679 C CA . LEU A 1 86 ? 6.610 -8.173 -3.078 1.00 85.56 86 LEU A CA 1
ATOM 680 C C . LEU A 1 86 ? 7.104 -7.535 -4.389 1.00 85.56 86 LEU A C 1
ATOM 682 O O . LEU A 1 86 ? 6.361 -7.456 -5.378 1.00 85.56 86 LEU A O 1
ATOM 686 N N . GLN A 1 87 ? 8.380 -7.159 -4.433 1.00 80.62 87 GLN A N 1
ATOM 687 C CA . GLN A 1 87 ? 9.054 -6.681 -5.633 1.00 80.62 87 GLN A CA 1
ATOM 688 C C . GLN A 1 87 ? 9.174 -7.763 -6.702 1.00 80.62 87 GLN A C 1
ATOM 690 O O . GLN A 1 87 ? 9.127 -7.422 -7.871 1.00 80.62 87 GLN A O 1
ATOM 695 N N . ALA A 1 88 ? 9.236 -9.052 -6.362 1.00 80.00 88 ALA A N 1
ATOM 696 C CA . ALA A 1 88 ? 9.143 -10.136 -7.345 1.00 80.00 88 ALA A CA 1
ATOM 697 C C . ALA A 1 88 ? 7.691 -10.424 -7.785 1.00 80.00 88 ALA A C 1
ATOM 699 O O . ALA A 1 88 ? 7.447 -10.818 -8.929 1.00 80.00 88 ALA A O 1
ATOM 700 N N . PHE A 1 89 ? 6.713 -10.213 -6.898 1.00 79.94 89 PHE A N 1
ATOM 701 C CA . PHE A 1 89 ? 5.290 -10.420 -7.180 1.00 79.94 89 PHE A CA 1
ATOM 702 C C . PHE A 1 89 ? 4.759 -9.448 -8.242 1.00 79.94 89 PHE A C 1
ATOM 704 O O . PHE A 1 89 ? 4.102 -9.862 -9.198 1.00 79.94 89 PHE A O 1
ATOM 711 N N . THR A 1 90 ? 5.071 -8.161 -8.103 1.00 71.25 90 THR A N 1
ATOM 712 C CA . THR A 1 90 ? 4.609 -7.095 -9.007 1.00 71.25 90 THR A CA 1
ATOM 713 C C . THR A 1 90 ? 4.982 -7.339 -10.487 1.00 71.25 90 THR A C 1
ATOM 715 O O . THR A 1 90 ? 4.081 -7.352 -11.330 1.00 71.25 90 THR A O 1
ATOM 718 N N . PRO A 1 91 ? 6.246 -7.6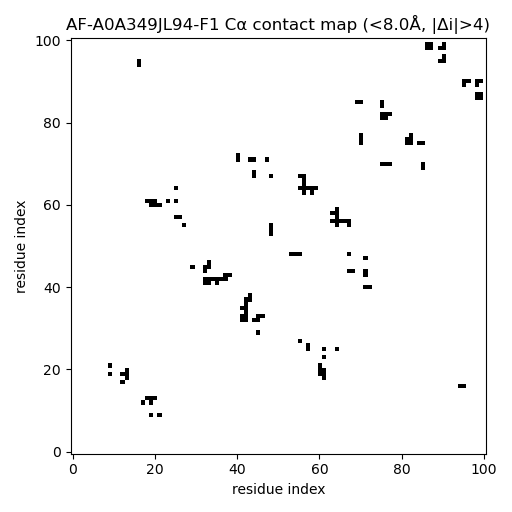35 -10.852 1.00 64.06 91 PRO A N 1
ATOM 719 C CA . PRO A 1 91 ? 6.652 -7.893 -12.228 1.00 64.06 91 PRO A CA 1
ATOM 720 C C . PRO A 1 91 ? 6.093 -9.200 -12.803 1.00 64.06 91 PRO A C 1
ATOM 722 O O . PRO A 1 91 ? 5.951 -9.322 -14.021 1.00 64.06 91 PRO A O 1
ATOM 725 N N . ALA A 1 92 ? 5.731 -10.172 -11.955 1.00 65.19 92 ALA A N 1
ATOM 726 C CA . ALA A 1 92 ? 5.039 -11.383 -12.397 1.00 65.19 92 ALA A CA 1
ATOM 727 C C . ALA A 1 92 ? 3.599 -11.103 -12.869 1.00 65.19 92 ALA A C 1
ATOM 729 O O . ALA A 1 92 ? 3.054 -11.876 -13.658 1.00 65.19 92 ALA A O 1
ATOM 730 N N . GLN A 1 93 ? 2.989 -10.004 -12.412 1.00 68.94 93 GLN A N 1
ATOM 731 C CA . GLN A 1 93 ? 1.664 -9.555 -12.850 1.00 68.94 93 GLN A CA 1
ATOM 732 C C . GLN A 1 93 ? 1.749 -8.589 -14.040 1.00 68.94 93 GLN A C 1
ATOM 734 O O . GLN A 1 93 ? 0.882 -8.608 -14.916 1.00 68.94 93 GLN A O 1
ATOM 739 N N . VAL A 1 94 ? 2.777 -7.734 -14.075 1.00 65.31 94 VAL A N 1
ATOM 740 C CA . VAL A 1 94 ? 2.924 -6.657 -15.064 1.00 65.31 94 VAL A CA 1
ATOM 741 C 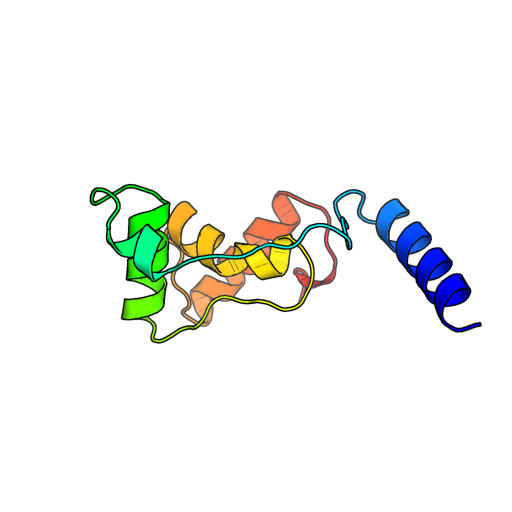C . VAL A 1 94 ? 4.393 -6.519 -15.469 1.00 65.31 94 VAL A C 1
ATOM 743 O O . VAL A 1 94 ? 5.244 -6.307 -14.624 1.00 65.31 94 VAL A O 1
ATOM 746 N N . PHE A 1 95 ? 4.749 -6.649 -16.751 1.00 60.12 95 PHE A N 1
ATOM 747 C CA . PHE A 1 95 ? 6.165 -6.587 -17.150 1.00 60.12 95 PHE A CA 1
ATOM 748 C C . PHE A 1 95 ? 6.754 -5.185 -16.890 1.00 60.12 95 PHE A C 1
ATOM 750 O O . PHE A 1 95 ? 6.438 -4.236 -17.612 1.00 60.12 95 PHE A O 1
ATOM 757 N N . ARG A 1 96 ? 7.601 -5.055 -15.856 1.00 61.75 96 ARG A N 1
ATOM 758 C CA . ARG A 1 96 ? 8.099 -3.774 -15.325 1.00 61.75 96 ARG A CA 1
ATOM 759 C C . ARG A 1 96 ? 9.576 -3.858 -14.879 1.00 61.75 96 ARG A C 1
ATOM 761 O O . ARG A 1 96 ? 9.895 -4.720 -14.063 1.00 61.75 96 ARG A O 1
ATOM 768 N N . PRO A 1 97 ? 10.491 -3.021 -15.423 1.00 55.56 97 PRO A N 1
ATOM 769 C CA . PRO A 1 97 ? 11.936 -3.119 -15.148 1.00 55.56 97 PRO A CA 1
ATOM 770 C C . PRO A 1 97 ? 12.384 -2.639 -13.758 1.00 55.56 97 PRO A C 1
ATOM 772 O O . PRO A 1 97 ? 13.410 -3.087 -13.263 1.00 55.56 97 PRO A O 1
ATOM 775 N N . ASP A 1 98 ? 11.642 -1.714 -13.153 1.00 56.03 98 ASP A N 1
ATOM 776 C CA . ASP A 1 98 ? 11.876 -1.104 -11.835 1.00 56.03 98 ASP A CA 1
ATOM 777 C C . ASP A 1 98 ? 11.783 -2.105 -10.674 1.00 56.03 98 ASP A C 1
ATOM 779 O O . ASP A 1 98 ? 12.395 -1.887 -9.635 1.00 56.03 98 ASP A O 1
ATOM 783 N N . CYS A 1 99 ? 11.083 -3.222 -10.870 1.00 50.28 99 CYS A N 1
ATOM 784 C CA . CYS A 1 99 ? 10.932 -4.291 -9.882 1.00 50.28 99 CYS A CA 1
ATOM 785 C C . CYS A 1 99 ? 11.887 -5.484 -10.104 1.00 50.28 99 CYS A C 1
ATOM 787 O O . CYS A 1 99 ? 11.773 -6.501 -9.429 1.00 50.28 99 CYS A O 1
ATOM 789 N N . ALA A 1 100 ? 12.789 -5.408 -11.089 1.00 49.25 100 ALA A N 1
ATOM 790 C CA . ALA A 1 100 ? 13.726 -6.483 -11.433 1.00 49.25 100 ALA A CA 1
ATOM 791 C C . ALA A 1 100 ? 15.117 -6.319 -10.784 1.00 49.25 100 ALA A C 1
ATOM 793 O O . ALA A 1 100 ? 16.082 -6.917 -11.269 1.00 49.25 100 ALA A O 1
ATOM 794 N N . ILE A 1 101 ? 15.233 -5.477 -9.751 1.00 45.03 101 ILE A N 1
ATOM 795 C CA . ILE A 1 101 ? 16.503 -5.069 -9.132 1.00 45.03 101 ILE A CA 1
ATOM 796 C C . ILE A 1 101 ? 16.568 -5.571 -7.696 1.00 45.03 101 ILE A C 1
ATOM 798 O O . ILE A 1 101 ? 15.636 -5.244 -6.937 1.00 45.03 101 ILE A O 1
#

Radius of gyration: 15.73 Å; Cα contacts (8 Å, |Δi|>4): 81; chains: 1; bounding box: 32×35×39 Å

pLDDT: mean 79.94, std 14.13, range [45.03, 97.88]

Secondary structure (DSSP, 8-state):
-HHHHHHHHHHHHHHH-TT--TT------HHHHHTSPTTSHHHHHHHHHHHHTPPP--SSSHHHHTHHHHHHHHT--SSHHHHHHHHHHHHHHS--GGG--